Protein AF-A0A2T2WDT9-F1 (afdb_monomer_lite)

Sequence (96 aa):
DEFLIVLSDIHSYAELRHRLNRFKLTVLSPVQVPPLPSPFPLKGSLGLTLYPLDAGHAEPERLISHADEALYIAKRHKQERRPWWHIYSMPSSPAP

pLDDT: mean 85.86, std 13.3, range [40.41, 96.69]

Foldseek 3Di:
DDDDDDDPDDPDPVSVVVVVVVVCCPPQPFDDDPPDPDGHGRAAAWFAEDPPPHPVDDDVVSRVVQRVVQRVVLVVCVVPPDDSYGYGDDPDDPDD

InterPro domains:
  IPR000160 GGDEF domain [PF00990] (1-80)
  IPR000160 GGDEF domain [PS50887] (1-90)
  IPR029787 Nucleotide cyclase [SSF55073] (1-81)
  IPR043128 Reverse transcriptase/Diguanylate cyclase domain [G3DSA:3.30.70.270] (1-83)

Organism: Sulfobacillus thermosulfidooxidans (NCBI:txid28034)

Structure (mmCIF, N/CA/C/O backbone):
data_AF-A0A2T2WDT9-F1
#
_entry.id   AF-A0A2T2WDT9-F1
#
loop_
_atom_site.group_PDB
_atom_site.id
_atom_site.type_symbol
_atom_site.label_atom_id
_atom_site.label_alt_id
_atom_site.label_comp_id
_atom_site.label_asym_id
_atom_site.label_entity_id
_atom_site.label_seq_id
_atom_site.pdbx_PDB_ins_code
_atom_site.Cartn_x
_atom_site.Cartn_y
_atom_site.Cartn_z
_atom_site.occupancy
_atom_site.B_iso_or_equiv
_atom_site.auth_seq_id
_atom_site.auth_comp_id
_atom_site.auth_asym_id
_atom_site.auth_atom_id
_atom_site.pdbx_PDB_model_num
ATOM 1 N N . ASP A 1 1 ? 2.903 -3.812 15.375 1.00 76.69 1 ASP A N 1
ATOM 2 C CA . ASP A 1 1 ? 1.780 -3.194 14.627 1.00 76.69 1 ASP A CA 1
ATOM 3 C C . ASP A 1 1 ? 2.146 -2.955 13.158 1.00 76.69 1 ASP A C 1
ATOM 5 O O . ASP A 1 1 ? 1.541 -2.114 12.501 1.00 76.69 1 ASP A O 1
ATOM 9 N N . GLU A 1 2 ? 3.088 -3.729 12.613 1.00 88.31 2 GLU A N 1
ATOM 10 C CA . GLU A 1 2 ? 3.619 -3.535 11.265 1.00 88.31 2 GLU A CA 1
ATOM 11 C C . GLU A 1 2 ? 3.323 -4.773 10.423 1.00 88.31 2 GLU A C 1
ATOM 13 O O . GLU A 1 2 ? 3.385 -5.903 10.911 1.00 88.31 2 GLU A O 1
ATOM 18 N N . PHE A 1 3 ? 2.944 -4.541 9.171 1.00 91.56 3 PHE A N 1
ATOM 19 C CA . PHE A 1 3 ? 2.515 -5.569 8.233 1.00 91.56 3 PHE A CA 1
ATOM 20 C C . PHE A 1 3 ? 3.195 -5.321 6.890 1.00 91.56 3 PHE A C 1
ATOM 22 O O . PHE A 1 3 ? 3.262 -4.178 6.435 1.00 91.56 3 PHE A O 1
ATOM 29 N N . LEU A 1 4 ? 3.643 -6.394 6.240 1.00 92.75 4 LEU A N 1
ATOM 30 C CA . LEU A 1 4 ? 4.132 -6.360 4.867 1.00 92.75 4 LEU A CA 1
ATOM 31 C C . LEU A 1 4 ? 3.033 -6.855 3.925 1.00 92.75 4 LEU A C 1
ATOM 33 O O . LEU A 1 4 ? 2.393 -7.873 4.188 1.00 92.75 4 LEU A O 1
ATOM 37 N N . ILE A 1 5 ? 2.819 -6.135 2.825 1.00 92.06 5 ILE A N 1
ATOM 38 C CA . ILE A 1 5 ? 1.817 -6.472 1.813 1.00 92.06 5 ILE A CA 1
ATOM 39 C C . ILE A 1 5 ? 2.493 -6.437 0.451 1.00 92.06 5 ILE A C 1
ATOM 41 O O . ILE A 1 5 ? 3.102 -5.435 0.085 1.00 92.06 5 ILE A O 1
ATOM 45 N N . VAL A 1 6 ? 2.339 -7.515 -0.314 1.00 92.19 6 VAL A N 1
ATOM 46 C CA . VAL A 1 6 ? 2.779 -7.580 -1.708 1.00 92.19 6 VAL A CA 1
ATOM 47 C C . VAL A 1 6 ? 1.558 -7.397 -2.600 1.00 92.19 6 VAL A C 1
ATOM 49 O O . VAL A 1 6 ? 0.600 -8.163 -2.519 1.00 92.19 6 VAL A O 1
ATOM 52 N N . LEU A 1 7 ? 1.582 -6.360 -3.435 1.00 91.12 7 LEU A N 1
ATOM 53 C CA . LEU A 1 7 ? 0.546 -6.095 -4.430 1.00 91.12 7 LEU A CA 1
ATOM 54 C C . LEU A 1 7 ? 1.084 -6.479 -5.808 1.00 91.12 7 LEU A C 1
ATOM 56 O O . LEU A 1 7 ? 1.991 -5.824 -6.317 1.00 91.12 7 LEU A O 1
ATOM 60 N N . SER A 1 8 ? 0.524 -7.529 -6.403 1.00 90.38 8 SER A N 1
ATOM 61 C CA . SER A 1 8 ? 0.824 -7.938 -7.776 1.00 90.38 8 SER A CA 1
ATOM 62 C C . SER A 1 8 ? -0.132 -7.290 -8.782 1.00 90.38 8 SER A C 1
ATOM 64 O O . SER A 1 8 ? -1.165 -6.712 -8.415 1.00 90.38 8 SER A O 1
ATOM 66 N N . ASP A 1 9 ? 0.225 -7.409 -10.062 1.00 89.94 9 ASP A N 1
ATOM 67 C CA . ASP A 1 9 ? -0.642 -7.067 -11.196 1.00 89.94 9 ASP A CA 1
ATOM 68 C C . ASP A 1 9 ? -1.103 -5.606 -11.157 1.00 89.94 9 ASP A C 1
ATOM 70 O O . ASP A 1 9 ? -2.290 -5.292 -11.247 1.00 89.94 9 ASP A O 1
ATOM 74 N N . ILE A 1 10 ? -0.135 -4.714 -10.932 1.00 91.50 10 ILE A N 1
ATOM 75 C CA . ILE A 1 10 ? -0.303 -3.263 -10.974 1.00 91.50 10 ILE A CA 1
ATOM 76 C C . ILE A 1 10 ? 0.317 -2.763 -12.272 1.00 91.50 10 ILE A C 1
ATOM 78 O O . ILE A 1 10 ? 1.533 -2.811 -12.444 1.00 91.50 10 ILE A O 1
ATOM 82 N N . HIS A 1 11 ? -0.514 -2.253 -13.176 1.00 89.50 11 HIS A N 1
ATOM 83 C CA . HIS A 1 11 ? -0.077 -1.855 -14.515 1.00 89.50 11 HIS A CA 1
ATOM 84 C C . HIS A 1 11 ? 0.085 -0.339 -14.669 1.00 89.50 11 HIS A C 1
ATOM 86 O O . HIS A 1 11 ? 0.603 0.134 -15.679 1.00 89.50 11 HIS A O 1
ATOM 92 N N . SER A 1 12 ? -0.358 0.452 -13.685 1.00 91.06 12 SER A N 1
ATOM 93 C CA . SER A 1 12 ? -0.192 1.908 -13.694 1.00 91.06 12 SER A CA 1
ATOM 94 C C . SER A 1 12 ? -0.258 2.533 -12.297 1.00 91.06 12 SER A C 1
ATOM 96 O O . SER A 1 12 ? -0.874 1.996 -11.374 1.00 91.06 12 SER A O 1
ATOM 98 N N . TYR A 1 13 ? 0.290 3.744 -12.158 1.00 89.88 13 TYR A N 1
ATOM 99 C CA . TYR A 1 13 ? 0.137 4.556 -10.944 1.00 89.88 13 TYR A CA 1
ATOM 100 C C . TYR A 1 13 ? -1.325 4.910 -10.636 1.00 89.88 13 TYR A C 1
ATOM 102 O O . TYR A 1 13 ? -1.708 5.013 -9.468 1.00 89.88 13 TYR A O 1
ATOM 110 N N . ALA A 1 14 ? -2.155 5.100 -11.666 1.00 92.94 14 ALA A N 1
ATOM 111 C CA . ALA A 1 14 ? -3.576 5.394 -11.494 1.00 92.94 14 ALA A CA 1
ATOM 112 C C . ALA A 1 14 ? -4.311 4.205 -10.857 1.00 92.94 14 ALA A C 1
ATOM 114 O O . ALA A 1 14 ? -5.062 4.379 -9.893 1.00 92.94 14 ALA A O 1
ATOM 115 N N . GLU A 1 15 ? -4.034 2.997 -11.349 1.00 94.38 15 GLU A N 1
ATOM 116 C CA . GLU A 1 15 ? -4.550 1.755 -10.784 1.00 94.38 15 GLU A CA 1
ATOM 117 C C . GLU A 1 15 ? -4.076 1.550 -9.343 1.00 94.38 15 GLU A C 1
ATOM 119 O O . GLU A 1 15 ? -4.899 1.299 -8.458 1.00 94.38 15 GLU A O 1
ATOM 124 N N . LEU A 1 16 ? -2.774 1.723 -9.087 1.00 93.44 16 LEU A N 1
ATOM 125 C CA . LEU A 1 16 ? -2.206 1.641 -7.743 1.00 93.44 16 LEU A CA 1
ATOM 126 C C . LEU A 1 16 ? -2.955 2.567 -6.782 1.00 93.44 16 LEU A C 1
ATOM 128 O O . LEU A 1 16 ? -3.457 2.130 -5.749 1.00 93.44 16 LEU A O 1
ATOM 132 N N . ARG A 1 17 ? -3.101 3.844 -7.147 1.00 92.44 17 ARG A N 1
ATOM 133 C CA . ARG A 1 17 ? -3.800 4.837 -6.326 1.00 92.44 17 ARG A CA 1
ATOM 134 C C . ARG A 1 17 ? -5.259 4.454 -6.080 1.00 92.44 17 ARG A C 1
ATOM 136 O O . ARG A 1 17 ? -5.750 4.639 -4.965 1.00 92.44 17 ARG A O 1
ATOM 143 N N . HIS A 1 18 ? -5.952 3.911 -7.080 1.00 93.56 18 HIS A N 1
ATOM 144 C CA . HIS A 1 18 ? -7.322 3.432 -6.914 1.00 93.56 18 HIS A CA 1
ATOM 145 C C . HIS A 1 18 ? -7.402 2.265 -5.916 1.00 93.56 18 HIS A C 1
ATOM 147 O O . HIS A 1 18 ? -8.201 2.312 -4.976 1.00 93.56 18 HIS A O 1
ATOM 153 N N . ARG A 1 19 ? -6.535 1.254 -6.061 1.00 93.69 19 ARG A N 1
ATOM 154 C CA . ARG A 1 19 ? -6.470 0.105 -5.143 1.00 93.69 19 ARG A CA 1
ATOM 155 C C . ARG A 1 19 ? -6.106 0.537 -3.720 1.00 93.69 19 ARG A C 1
ATOM 157 O O . ARG A 1 19 ? -6.769 0.109 -2.780 1.00 93.69 19 ARG A O 1
ATOM 164 N N . LEU A 1 20 ? -5.148 1.450 -3.553 1.00 93.31 20 LEU A N 1
ATOM 165 C CA . LEU A 1 20 ? -4.763 2.004 -2.248 1.00 93.31 20 LEU A CA 1
ATOM 166 C C . LEU A 1 20 ? -5.896 2.784 -1.575 1.00 93.31 20 LEU A C 1
ATOM 168 O O . LEU A 1 20 ? -6.065 2.695 -0.361 1.00 93.31 20 LEU A O 1
ATOM 172 N N . ASN A 1 21 ? -6.691 3.535 -2.339 1.00 91.38 21 ASN A N 1
ATOM 173 C CA . ASN A 1 21 ? -7.855 4.234 -1.794 1.00 91.38 21 ASN A CA 1
ATOM 174 C C . ASN A 1 21 ? -8.913 3.250 -1.289 1.00 91.38 21 ASN A C 1
ATOM 176 O O . ASN A 1 21 ? -9.433 3.435 -0.191 1.00 91.38 21 ASN A O 1
ATOM 180 N N . ARG A 1 22 ? -9.200 2.186 -2.049 1.00 92.44 22 ARG A N 1
ATOM 181 C CA . ARG A 1 22 ? -10.101 1.120 -1.590 1.00 92.44 22 ARG A CA 1
ATOM 182 C C . ARG A 1 22 ? -9.555 0.421 -0.348 1.00 92.44 22 ARG A C 1
ATOM 184 O O . ARG A 1 22 ? -10.278 0.276 0.630 1.00 92.44 22 ARG A O 1
ATOM 191 N N . PHE A 1 23 ? -8.274 0.061 -0.368 1.00 91.94 23 PHE A N 1
ATOM 192 C CA . PHE A 1 23 ? -7.596 -0.581 0.752 1.00 91.94 23 PHE A CA 1
ATOM 193 C C . PHE A 1 23 ? -7.685 0.266 2.026 1.00 91.94 23 PHE A C 1
ATOM 195 O O . PHE A 1 23 ? -8.064 -0.251 3.072 1.00 91.94 23 PHE A O 1
ATOM 202 N N . LYS A 1 24 ? -7.458 1.584 1.920 1.00 91.81 24 LYS A N 1
ATOM 203 C CA . LYS A 1 24 ? -7.616 2.542 3.024 1.00 91.81 24 LYS A CA 1
ATOM 204 C C . LYS A 1 24 ? -8.988 2.449 3.685 1.00 91.81 24 LYS A C 1
ATOM 206 O O . LYS A 1 24 ? -9.067 2.412 4.908 1.00 91.81 24 LYS A O 1
ATOM 211 N N . LEU A 1 25 ? -10.053 2.473 2.879 1.00 91.62 25 LEU A N 1
ATOM 212 C CA . LEU A 1 25 ? -11.430 2.490 3.379 1.00 91.62 25 LEU A CA 1
ATOM 213 C C . LEU A 1 25 ? -11.752 1.232 4.184 1.00 91.62 25 LEU A C 1
ATOM 215 O O . LEU A 1 25 ? -12.509 1.307 5.145 1.00 91.62 25 LEU A O 1
ATOM 219 N N . THR A 1 26 ? -11.155 0.102 3.811 1.00 92.00 26 THR A N 1
ATOM 220 C CA . THR A 1 26 ? -11.318 -1.161 4.526 1.00 92.00 26 THR A CA 1
ATOM 221 C C . THR A 1 26 ? -10.440 -1.228 5.773 1.00 92.00 26 THR A C 1
ATOM 223 O O . THR A 1 26 ? -10.944 -1.482 6.856 1.00 92.00 26 THR A O 1
ATOM 226 N N . VAL A 1 27 ? -9.132 -0.988 5.660 1.00 90.19 27 VAL A N 1
ATOM 227 C CA . VAL A 1 27 ? -8.200 -1.230 6.781 1.00 90.19 27 VAL A CA 1
ATOM 228 C C . VAL A 1 27 ? -8.215 -0.156 7.856 1.00 90.19 27 VAL A C 1
ATOM 230 O O . VAL A 1 27 ? -7.811 -0.416 8.984 1.00 90.19 27 VAL A O 1
ATOM 233 N N . LEU A 1 28 ? -8.669 1.053 7.522 1.00 90.88 28 LEU A N 1
ATOM 234 C CA . LEU A 1 28 ? -8.796 2.151 8.479 1.00 90.88 28 LEU A CA 1
ATOM 235 C C . LEU A 1 28 ? -10.248 2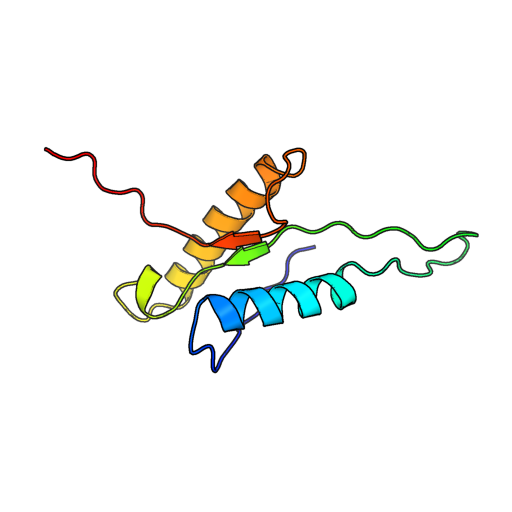.397 8.899 1.00 90.88 28 LEU A C 1
ATOM 237 O O . LEU A 1 28 ? -10.536 3.429 9.509 1.00 90.88 28 LEU A O 1
ATOM 241 N N . SER A 1 29 ? -11.171 1.482 8.582 1.00 93.19 29 SER A N 1
ATOM 242 C CA . SER A 1 29 ? -12.528 1.570 9.112 1.00 93.19 29 SER A CA 1
ATOM 243 C C . SER A 1 29 ? -12.492 1.456 10.642 1.00 93.19 29 SER A C 1
ATOM 245 O O . SER A 1 29 ? -11.767 0.599 11.154 1.00 93.19 29 SER A O 1
ATOM 247 N N . PRO A 1 30 ? -13.259 2.273 11.384 1.00 94.88 30 PRO A N 1
ATOM 248 C CA . PRO A 1 30 ? -13.359 2.135 12.831 1.00 94.88 30 PRO A CA 1
ATOM 249 C C . PRO A 1 30 ? -13.784 0.722 13.242 1.00 94.88 30 PRO A C 1
ATOM 251 O O . PRO A 1 30 ? -14.660 0.129 12.613 1.00 94.88 30 PRO A O 1
ATOM 254 N N . VAL A 1 31 ? -13.182 0.197 14.307 1.00 94.81 31 VAL A N 1
ATOM 255 C CA . VAL A 1 31 ? -13.427 -1.175 14.776 1.00 94.81 31 VAL A CA 1
ATOM 256 C C . VAL A 1 31 ? -14.186 -1.145 16.093 1.00 94.81 31 VAL A C 1
ATOM 258 O O . VAL A 1 31 ? -13.851 -0.379 16.996 1.00 94.81 31 VAL A O 1
ATOM 261 N N . GLN A 1 32 ? -15.209 -1.989 16.221 1.00 96.69 32 GLN A N 1
ATOM 262 C CA . GLN A 1 32 ? -15.925 -2.148 17.481 1.00 96.69 32 GLN A CA 1
ATOM 263 C C . GLN A 1 32 ? -15.054 -2.931 18.467 1.00 96.69 32 GLN A C 1
ATOM 265 O O . GLN A 1 32 ? -14.746 -4.098 18.236 1.00 96.69 32 GLN A O 1
ATOM 270 N N . VAL A 1 33 ? -14.669 -2.293 19.571 1.00 95.06 33 VAL A N 1
ATOM 271 C CA . VAL A 1 33 ? -13.841 -2.910 20.616 1.00 95.06 33 VAL A CA 1
ATOM 272 C C . VAL A 1 33 ? -14.617 -2.872 21.929 1.00 95.06 33 VAL A C 1
ATOM 274 O O . VAL A 1 33 ? -14.688 -1.817 22.552 1.00 95.06 33 VAL A O 1
ATOM 277 N N . PRO A 1 34 ? -15.235 -3.979 22.373 1.00 93.75 34 PRO A N 1
ATOM 278 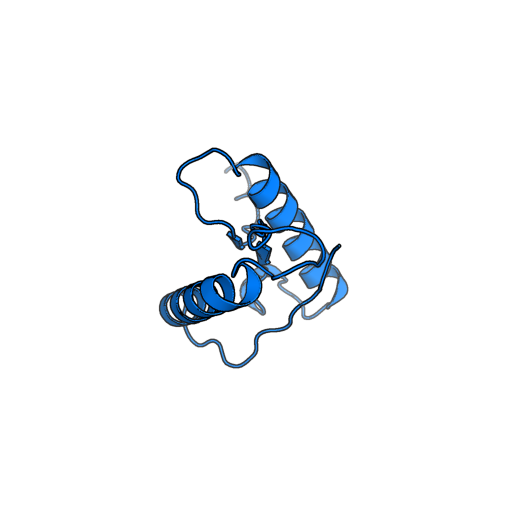C CA . PRO A 1 34 ? -15.892 -4.019 23.674 1.00 93.75 34 PRO A CA 1
ATOM 279 C C . PRO A 1 34 ? -14.907 -3.724 24.823 1.00 93.75 34 PRO A C 1
ATOM 281 O O . PRO A 1 34 ? -13.758 -4.163 24.759 1.00 93.75 34 PRO A O 1
ATOM 284 N N . PRO A 1 35 ? -15.328 -3.012 25.884 1.00 94.38 35 PRO A N 1
ATOM 285 C CA . PRO A 1 35 ? -16.675 -2.496 26.133 1.00 94.38 35 PRO A CA 1
ATOM 286 C C . PRO A 1 35 ? -16.904 -1.070 25.594 1.00 94.38 35 PRO A C 1
ATOM 288 O O . PRO A 1 35 ? -17.825 -0.399 26.053 1.00 94.38 35 PRO A O 1
ATOM 291 N N . LEU A 1 36 ? -16.073 -0.564 24.670 1.00 95.44 36 LEU A N 1
ATOM 292 C CA . LEU A 1 36 ? -16.201 0.815 24.199 1.00 95.44 36 LEU A CA 1
ATOM 293 C C . LEU A 1 36 ? -17.591 1.051 23.579 1.00 95.44 36 LEU A C 1
ATOM 295 O O . LEU A 1 36 ? -18.019 0.279 22.717 1.00 95.44 36 LEU A O 1
ATOM 299 N N . PRO A 1 37 ? -18.293 2.125 23.980 1.00 94.06 37 PRO A N 1
ATOM 300 C CA . PRO A 1 37 ? -19.637 2.420 23.487 1.00 94.06 37 PRO A CA 1
ATOM 301 C C . PRO A 1 37 ? -19.642 2.893 22.027 1.00 94.06 37 PRO A C 1
ATOM 303 O O . PRO A 1 37 ? -20.687 2.885 21.384 1.00 94.06 37 PRO A O 1
ATOM 306 N N . SER A 1 38 ? -18.488 3.304 21.498 1.00 95.81 38 SER A N 1
ATOM 307 C CA . SER A 1 38 ? -18.316 3.739 20.116 1.00 95.81 38 SER A CA 1
ATOM 308 C C . SER A 1 38 ? -17.158 2.997 19.434 1.00 95.81 38 SER A C 1
ATOM 310 O O . SER A 1 38 ? -16.205 2.591 20.109 1.00 95.81 38 SER A O 1
ATOM 312 N N . PRO A 1 39 ? -17.208 2.829 18.097 1.00 96.12 39 PRO A N 1
ATOM 313 C CA . PRO A 1 39 ? -16.109 2.246 17.338 1.00 96.12 39 PRO A CA 1
ATOM 314 C C . PRO A 1 39 ? -14.805 3.028 17.515 1.00 96.12 39 PRO A C 1
ATOM 316 O O . PRO A 1 39 ? -14.775 4.256 17.402 1.00 96.12 39 PRO A O 1
ATOM 319 N N . PHE A 1 40 ? -13.708 2.310 17.742 1.00 94.62 40 PHE A N 1
ATOM 320 C CA . PHE A 1 40 ? -12.383 2.891 17.887 1.00 94.62 40 PHE A CA 1
ATOM 321 C C . PHE A 1 40 ? -11.826 3.292 16.509 1.00 94.62 40 PHE A C 1
ATOM 323 O O . PHE A 1 40 ? -11.714 2.434 15.626 1.00 94.62 40 PHE A O 1
ATOM 330 N N . PRO A 1 41 ? -11.474 4.572 16.284 1.00 91.62 41 PRO A N 1
ATOM 331 C CA . PRO A 1 41 ? -10.959 5.018 14.997 1.00 91.62 41 PRO A CA 1
ATOM 332 C C . PRO A 1 41 ? -9.538 4.497 14.762 1.00 91.62 41 PRO A C 1
ATOM 334 O O . PRO A 1 41 ? -8.642 4.705 15.581 1.00 91.62 41 PRO A O 1
ATOM 337 N N . LEU A 1 42 ? -9.307 3.885 13.601 1.00 90.38 42 LEU A N 1
ATOM 338 C CA . LEU A 1 42 ? -7.978 3.445 13.187 1.00 90.38 42 LEU A CA 1
ATOM 339 C C . LEU A 1 42 ? -7.258 4.529 12.379 1.00 90.38 42 LEU A C 1
ATOM 341 O O . LEU A 1 42 ? -7.846 5.243 11.564 1.00 90.38 42 LEU A O 1
ATOM 345 N N . LYS A 1 43 ? -5.947 4.640 12.594 1.00 88.81 43 LYS A N 1
ATOM 346 C CA . LYS A 1 43 ? -5.042 5.468 11.792 1.00 88.81 43 LYS A CA 1
ATOM 347 C C . LYS A 1 43 ? -3.865 4.609 11.364 1.00 88.81 43 LYS A C 1
ATOM 349 O O . LYS A 1 43 ? -3.356 3.828 12.157 1.00 88.81 43 LYS A O 1
ATOM 354 N N . GLY A 1 44 ? -3.401 4.805 10.138 1.00 88.88 44 GLY A N 1
ATOM 355 C CA . GLY A 1 44 ? -2.264 4.072 9.599 1.00 88.88 44 GLY A CA 1
ATOM 356 C C . GLY A 1 44 ? -1.420 4.940 8.683 1.00 88.88 44 GLY A C 1
ATOM 357 O O . GLY A 1 44 ? -1.871 5.984 8.207 1.00 88.88 44 GLY A O 1
ATOM 358 N N . SER A 1 45 ? -0.196 4.481 8.459 1.00 92.69 45 SER A N 1
ATOM 359 C CA . SER A 1 45 ? 0.692 4.966 7.407 1.00 92.69 45 SER A CA 1
ATOM 360 C C . SER A 1 45 ? 1.151 3.779 6.580 1.00 92.69 45 SER A C 1
ATOM 362 O O . SER A 1 45 ? 1.223 2.669 7.103 1.00 92.69 45 SER A O 1
ATOM 364 N N . LEU A 1 46 ? 1.468 4.022 5.314 1.00 94.12 46 LEU A N 1
ATOM 365 C CA . LEU A 1 46 ? 1.943 2.993 4.399 1.00 94.12 46 LEU A CA 1
ATOM 366 C C . LEU A 1 46 ? 3.167 3.494 3.628 1.00 94.12 46 LEU A C 1
ATOM 368 O O . LEU A 1 46 ? 3.136 4.568 3.032 1.00 94.12 46 LEU A O 1
ATOM 372 N N . GLY A 1 47 ? 4.238 2.714 3.636 1.00 95.06 47 GLY A N 1
ATOM 373 C CA . GLY A 1 47 ? 5.366 2.899 2.733 1.00 95.06 47 GLY A CA 1
ATOM 374 C C . GLY A 1 47 ? 5.263 1.927 1.569 1.00 95.06 47 GLY A C 1
ATOM 375 O O . GLY A 1 47 ? 4.816 0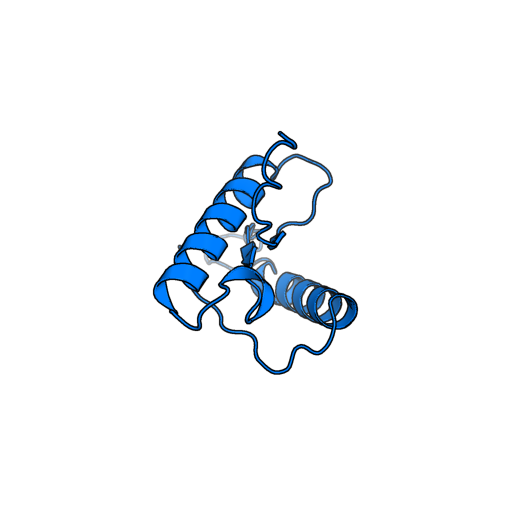.794 1.744 1.00 95.06 47 GLY A O 1
ATOM 376 N N . LEU A 1 48 ? 5.605 2.389 0.373 1.00 94.88 48 LEU A N 1
ATOM 377 C CA . LEU A 1 48 ? 5.494 1.622 -0.861 1.00 94.88 48 LEU A CA 1
ATOM 378 C C . LEU A 1 48 ? 6.832 1.625 -1.585 1.00 94.88 48 LEU A C 1
ATOM 380 O O . LEU A 1 48 ? 7.496 2.653 -1.662 1.00 94.88 48 LEU A O 1
ATOM 384 N N . THR A 1 49 ? 7.156 0.488 -2.177 1.00 93.81 49 THR A N 1
ATOM 385 C CA . THR A 1 49 ? 8.245 0.305 -3.136 1.00 93.81 49 THR A CA 1
ATOM 386 C C . THR A 1 49 ? 7.654 -0.337 -4.388 1.00 93.81 49 THR A C 1
ATOM 388 O O . THR A 1 49 ? 6.699 -1.116 -4.294 1.00 93.81 49 THR A O 1
ATOM 391 N N . LEU A 1 50 ? 8.173 0.001 -5.561 1.00 91.12 50 LEU A N 1
ATOM 392 C CA . LEU A 1 50 ? 7.686 -0.465 -6.851 1.00 91.12 50 LEU A CA 1
ATOM 393 C C . LEU A 1 50 ? 8.758 -1.302 -7.530 1.00 91.12 50 LEU A C 1
ATOM 395 O O . LEU A 1 50 ? 9.782 -0.799 -7.979 1.00 91.12 50 LEU A O 1
ATOM 399 N N . TYR A 1 51 ? 8.498 -2.592 -7.680 1.00 88.19 51 TYR A N 1
ATOM 400 C CA . TYR A 1 51 ? 9.305 -3.437 -8.547 1.00 88.19 51 TYR A CA 1
ATOM 401 C C . TYR A 1 51 ? 8.811 -3.326 -10.004 1.00 88.19 51 TYR A C 1
ATOM 403 O O . TYR A 1 51 ? 7.597 -3.342 -10.224 1.00 88.19 51 TYR A O 1
ATOM 411 N N . PRO A 1 52 ? 9.703 -3.244 -11.010 1.00 85.88 52 PRO A N 1
ATOM 412 C CA . PRO A 1 52 ? 11.171 -3.230 -10.917 1.00 85.88 52 PRO A CA 1
ATOM 413 C C . PRO A 1 52 ? 11.800 -1.832 -10.753 1.00 85.88 52 PRO A C 1
ATOM 415 O O . PRO A 1 52 ? 13.023 -1.724 -10.719 1.00 85.88 52 PRO A O 1
ATOM 418 N N . LEU A 1 53 ? 10.991 -0.772 -10.667 1.00 83.56 53 LEU A N 1
ATOM 419 C CA . LEU A 1 53 ? 11.434 0.626 -10.745 1.00 83.56 53 LEU A CA 1
ATOM 420 C C . LEU A 1 53 ? 12.407 1.046 -9.630 1.00 83.56 53 LEU A C 1
ATOM 422 O O . LEU A 1 53 ? 13.360 1.771 -9.900 1.00 83.56 53 LEU A O 1
ATOM 426 N N . ASP A 1 54 ? 12.195 0.568 -8.405 1.00 77.44 54 ASP A N 1
ATOM 427 C CA . ASP A 1 54 ? 12.852 1.096 -7.205 1.00 77.44 54 ASP A CA 1
ATOM 428 C C . ASP A 1 54 ? 14.032 0.253 -6.708 1.00 77.44 54 ASP A C 1
ATOM 430 O O . ASP A 1 54 ? 14.721 0.672 -5.783 1.00 77.44 54 ASP A O 1
ATOM 434 N N . ALA A 1 55 ? 14.294 -0.925 -7.282 1.00 64.12 55 ALA A N 1
ATOM 435 C CA . ALA A 1 55 ? 15.343 -1.818 -6.774 1.00 64.12 55 ALA A CA 1
ATOM 436 C C . ALA A 1 55 ? 16.507 -2.060 -7.743 1.00 64.12 55 ALA A C 1
ATOM 438 O O . ALA A 1 55 ? 17.577 -2.459 -7.286 1.00 64.12 55 ALA A O 1
ATOM 439 N N . GLY A 1 56 ? 16.358 -1.808 -9.052 1.00 59.59 56 GLY A N 1
ATOM 440 C CA . GLY A 1 56 ? 17.383 -2.073 -10.083 1.00 59.59 56 GLY A CA 1
ATOM 441 C C . GLY A 1 56 ? 17.750 -3.561 -10.270 1.00 59.59 56 GLY A C 1
ATOM 442 O O . GLY A 1 56 ? 18.020 -3.996 -11.384 1.00 59.59 56 GLY A O 1
ATOM 443 N N . HIS A 1 57 ? 17.679 -4.354 -9.199 1.00 57.84 57 HIS A N 1
ATOM 444 C CA . HIS A 1 57 ? 17.872 -5.793 -9.094 1.00 57.84 57 HIS A CA 1
ATOM 445 C C . HIS A 1 57 ? 16.817 -6.374 -8.137 1.00 57.84 57 HIS A C 1
ATOM 447 O O . HIS A 1 57 ? 16.341 -5.696 -7.231 1.00 57.84 57 HIS A O 1
ATOM 453 N N . ALA A 1 58 ? 16.425 -7.629 -8.356 1.00 64.88 58 ALA A N 1
ATOM 454 C CA . ALA A 1 58 ? 15.247 -8.269 -7.761 1.00 64.88 58 ALA A CA 1
ATOM 455 C C . ALA A 1 58 ? 15.407 -8.729 -6.295 1.00 64.88 58 ALA A C 1
ATOM 457 O O . ALA A 1 58 ? 14.753 -9.688 -5.896 1.00 64.88 58 ALA A O 1
ATOM 458 N N . GLU A 1 59 ? 16.272 -8.090 -5.504 1.00 85.62 59 GLU A N 1
ATOM 459 C CA . GLU A 1 59 ? 16.514 -8.481 -4.109 1.00 85.62 59 GLU A CA 1
ATOM 460 C C . GLU A 1 59 ? 15.328 -8.072 -3.217 1.00 85.62 59 GLU A C 1
ATOM 462 O O . GLU A 1 59 ? 15.068 -6.871 -3.053 1.00 85.62 59 GLU A O 1
ATOM 467 N N . PRO A 1 60 ? 14.590 -9.034 -2.630 1.00 87.00 60 PRO A N 1
ATOM 468 C CA . PRO A 1 60 ? 13.422 -8.737 -1.803 1.00 87.00 60 PRO A CA 1
ATOM 469 C C . PRO A 1 60 ? 13.747 -7.873 -0.580 1.00 87.00 60 PRO A C 1
ATOM 471 O O . PRO A 1 60 ? 12.956 -7.010 -0.202 1.00 87.00 60 PRO A O 1
ATOM 474 N N . GLU A 1 61 ? 14.923 -8.056 0.018 1.00 90.00 61 GLU A N 1
ATOM 475 C CA . GLU A 1 61 ? 15.373 -7.322 1.201 1.00 90.00 61 GLU A CA 1
ATOM 476 C C . GLU A 1 61 ? 15.491 -5.821 0.914 1.00 90.00 61 GLU A C 1
ATOM 478 O O . GLU A 1 61 ? 15.079 -4.992 1.728 1.00 90.00 61 GLU A O 1
ATOM 483 N N . ARG A 1 62 ? 15.979 -5.457 -0.278 1.00 89.31 62 ARG A N 1
ATOM 484 C CA . ARG A 1 62 ? 16.086 -4.055 -0.702 1.00 89.31 62 ARG A CA 1
ATOM 485 C C . ARG A 1 62 ? 14.721 -3.417 -0.910 1.00 89.31 62 ARG A C 1
ATOM 487 O O . ARG A 1 62 ? 14.510 -2.284 -0.485 1.00 89.31 62 ARG A O 1
ATOM 494 N N . LEU A 1 63 ? 13.780 -4.149 -1.509 1.00 91.06 63 LEU A N 1
ATOM 495 C CA . LEU A 1 63 ? 12.396 -3.690 -1.651 1.00 91.06 63 LEU A CA 1
ATOM 496 C C . LEU A 1 63 ? 11.786 -3.387 -0.275 1.00 91.06 63 LEU A C 1
ATOM 498 O O . LEU A 1 63 ? 11.220 -2.312 -0.074 1.00 91.06 63 LEU A O 1
ATOM 502 N N . ILE A 1 64 ? 11.954 -4.294 0.689 1.00 92.75 64 ILE A N 1
ATOM 503 C CA . ILE A 1 64 ? 11.436 -4.107 2.049 1.00 92.75 64 ILE A CA 1
ATOM 504 C C . ILE A 1 64 ? 12.081 -2.885 2.721 1.00 92.75 64 ILE A C 1
ATOM 506 O O . ILE A 1 64 ? 11.355 -2.059 3.271 1.00 92.75 64 ILE A O 1
ATOM 510 N N . SER A 1 65 ? 13.404 -2.719 2.619 1.00 92.94 65 SER A N 1
ATOM 511 C CA . SER A 1 65 ? 14.108 -1.547 3.166 1.00 92.94 65 SER A CA 1
ATOM 512 C C . SER A 1 65 ? 13.581 -0.231 2.584 1.00 92.94 65 SER A C 1
ATOM 514 O O . SER A 1 65 ? 13.255 0.694 3.322 1.00 92.94 65 SER A O 1
ATOM 516 N N . HIS A 1 66 ? 13.408 -0.157 1.262 1.00 93.12 66 HIS A N 1
ATOM 517 C CA . HIS A 1 66 ? 12.867 1.033 0.596 1.00 93.12 66 HIS A CA 1
ATOM 518 C C . HIS A 1 66 ? 11.418 1.332 1.013 1.00 93.12 66 HIS A C 1
ATOM 520 O O . HIS A 1 66 ? 11.039 2.493 1.192 1.00 93.12 66 HIS A O 1
ATOM 526 N N . ALA A 1 67 ? 10.595 0.293 1.189 1.00 94.31 67 ALA A N 1
ATOM 527 C CA . ALA A 1 67 ? 9.238 0.457 1.696 1.00 94.31 67 ALA A CA 1
ATOM 528 C C . ALA A 1 67 ? 9.239 0.997 3.136 1.00 94.31 67 ALA A C 1
ATOM 530 O O . ALA A 1 67 ? 8.415 1.854 3.455 1.00 94.31 67 ALA A O 1
ATOM 531 N N . ASP A 1 68 ? 10.170 0.561 3.987 1.00 94.25 68 ASP A N 1
ATOM 532 C CA . ASP A 1 68 ? 10.295 1.077 5.353 1.00 94.25 68 ASP A CA 1
ATOM 533 C C . ASP A 1 68 ? 10.750 2.548 5.385 1.00 94.25 68 ASP A C 1
ATOM 535 O O . ASP A 1 68 ? 10.144 3.383 6.064 1.00 94.25 68 ASP A O 1
ATOM 539 N N . GLU A 1 69 ? 11.724 2.925 4.552 1.00 94.00 69 GLU A N 1
ATOM 540 C CA . GLU A 1 69 ? 12.141 4.326 4.392 1.00 94.00 69 GLU A CA 1
ATOM 541 C C . GLU A 1 69 ? 10.966 5.222 3.967 1.00 94.00 69 GLU A C 1
ATOM 543 O O . GLU A 1 69 ? 10.724 6.291 4.543 1.00 94.00 69 GLU A O 1
ATOM 548 N N . ALA A 1 70 ? 10.167 4.762 3.001 1.00 94.31 70 ALA A N 1
ATOM 549 C CA . ALA A 1 70 ? 8.966 5.468 2.576 1.00 94.31 70 ALA A CA 1
ATOM 550 C C . ALA A 1 70 ? 7.910 5.542 3.697 1.00 94.31 70 ALA A C 1
ATOM 552 O O . ALA A 1 70 ? 7.255 6.576 3.876 1.00 94.31 70 ALA A O 1
ATOM 553 N N . LEU A 1 71 ? 7.755 4.478 4.492 1.00 94.56 71 LEU A N 1
ATOM 554 C CA . LEU A 1 71 ? 6.843 4.448 5.636 1.00 94.56 71 LEU A CA 1
ATOM 555 C C . LEU A 1 71 ? 7.243 5.489 6.683 1.00 94.56 71 LEU A C 1
ATOM 557 O O . LEU A 1 71 ? 6.370 6.177 7.224 1.00 94.56 71 LEU A O 1
ATOM 561 N N . TYR A 1 72 ? 8.540 5.645 6.949 1.00 92.69 72 TYR A N 1
ATOM 562 C CA . TYR A 1 72 ? 9.042 6.662 7.867 1.00 92.69 72 TYR A CA 1
ATOM 563 C C . TYR A 1 72 ? 8.641 8.075 7.418 1.00 92.69 72 TYR A C 1
ATOM 565 O O . TYR A 1 72 ? 8.100 8.851 8.213 1.00 92.69 72 TYR A O 1
ATOM 573 N N . ILE A 1 73 ? 8.795 8.391 6.128 1.00 91.25 73 ILE A N 1
ATOM 574 C CA . ILE A 1 73 ? 8.353 9.671 5.552 1.00 91.25 73 ILE A CA 1
ATOM 575 C C . ILE A 1 73 ? 6.833 9.838 5.718 1.00 91.25 73 ILE A C 1
ATOM 577 O O . ILE A 1 73 ? 6.367 10.869 6.211 1.00 91.25 73 ILE A O 1
ATOM 581 N N . ALA A 1 74 ? 6.042 8.807 5.401 1.00 91.50 74 ALA A N 1
ATOM 582 C CA . ALA A 1 74 ? 4.589 8.838 5.582 1.00 91.50 74 ALA A CA 1
ATOM 583 C C . ALA A 1 74 ? 4.175 9.055 7.052 1.00 91.50 74 ALA A C 1
ATOM 585 O O . ALA A 1 74 ? 3.206 9.769 7.321 1.00 91.50 74 ALA A O 1
ATOM 586 N N . LYS A 1 75 ? 4.905 8.472 8.017 1.00 89.81 75 LYS A N 1
ATOM 587 C CA . LYS A 1 75 ? 4.673 8.662 9.460 1.00 89.81 75 LYS A CA 1
ATOM 588 C C . LYS A 1 75 ? 4.954 10.114 9.882 1.00 89.81 75 LYS A C 1
ATOM 590 O O . LYS A 1 75 ? 4.175 10.664 10.663 1.00 89.81 75 LYS A O 1
ATOM 595 N N . ARG A 1 76 ? 6.008 10.749 9.350 1.00 86.81 76 ARG A N 1
ATOM 596 C CA . ARG A 1 76 ? 6.395 12.135 9.689 1.00 86.81 76 ARG A CA 1
ATOM 597 C C . ARG A 1 76 ? 5.409 13.192 9.196 1.00 86.81 76 ARG A C 1
ATOM 599 O O . ARG A 1 76 ? 5.215 14.191 9.878 1.00 86.81 76 ARG A O 1
ATOM 606 N N . HIS A 1 77 ? 4.745 12.955 8.067 1.00 78.06 77 HIS A N 1
ATOM 607 C CA . HIS A 1 77 ? 3.818 13.921 7.467 1.00 78.06 77 HIS A CA 1
ATOM 608 C C . HIS A 1 77 ? 2.332 13.653 7.781 1.00 78.06 77 HIS A C 1
ATOM 610 O O . HIS A 1 77 ? 1.452 14.205 7.122 1.00 78.06 77 HIS A O 1
ATOM 616 N N . LYS A 1 78 ? 2.015 12.842 8.806 1.00 66.69 78 LYS A N 1
ATOM 617 C CA . LYS A 1 78 ? 0.631 12.470 9.187 1.00 66.69 78 LYS A CA 1
ATOM 618 C C . LYS A 1 78 ? -0.312 13.653 9.464 1.00 66.69 78 LYS A C 1
ATOM 620 O O . LYS A 1 78 ? -1.526 13.473 9.397 1.00 66.69 78 LYS A O 1
ATOM 625 N N . GLN A 1 79 ? 0.219 14.819 9.835 1.00 62.75 79 GLN A N 1
ATOM 626 C CA . GLN A 1 79 ? -0.565 16.023 10.154 1.00 62.75 79 GLN A CA 1
ATOM 627 C C . GLN A 1 79 ? -0.749 16.969 8.958 1.00 62.75 79 GLN A C 1
ATOM 629 O O . GLN A 1 79 ? -1.525 17.920 9.030 1.00 62.75 79 GLN A O 1
ATOM 634 N N . GLU A 1 80 ? -0.061 16.713 7.848 1.00 69.00 80 GLU A N 1
ATOM 635 C CA . GLU A 1 80 ? -0.172 17.513 6.633 1.00 69.00 80 GLU A CA 1
ATOM 636 C C . GLU A 1 80 ? -1.318 16.992 5.752 1.00 69.00 80 GLU A C 1
ATOM 638 O O . GLU A 1 80 ? -1.750 15.847 5.877 1.00 69.00 80 GLU A O 1
ATOM 643 N N . ARG A 1 81 ? -1.7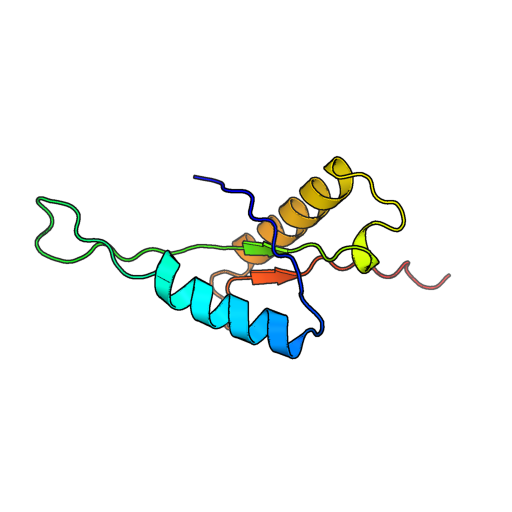96 17.798 4.788 1.00 64.12 81 ARG A N 1
ATOM 644 C CA . ARG A 1 81 ? -2.790 17.384 3.765 1.00 64.12 81 ARG A CA 1
ATOM 645 C C . ARG A 1 81 ? -2.210 16.378 2.748 1.00 64.12 81 ARG A C 1
ATOM 647 O O . ARG A 1 81 ? -2.578 16.392 1.575 1.00 64.12 81 ARG A O 1
ATOM 654 N N . ARG A 1 82 ? -1.266 15.538 3.174 1.00 73.56 82 ARG A N 1
ATOM 655 C CA . ARG A 1 82 ? -0.606 14.513 2.368 1.00 73.56 82 ARG A CA 1
ATOM 656 C C . ARG A 1 82 ? -1.385 13.194 2.417 1.00 73.56 82 ARG A C 1
ATOM 658 O O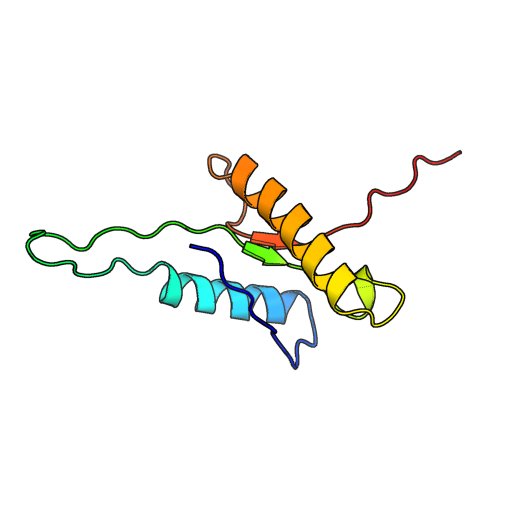 . ARG A 1 82 ? -2.150 12.953 3.355 1.00 73.56 82 ARG A O 1
ATOM 665 N N . PRO A 1 83 ? -1.236 12.329 1.399 1.00 83.25 83 PRO A N 1
ATOM 666 C CA . PRO A 1 83 ? -1.771 10.976 1.464 1.00 83.25 83 PRO A CA 1
ATOM 667 C C . PRO A 1 83 ? -1.169 10.205 2.649 1.00 83.25 83 PRO A C 1
ATOM 669 O O . PRO A 1 83 ? -0.033 10.428 3.048 1.00 83.25 83 PRO A O 1
ATOM 672 N N . TRP A 1 84 ? -1.934 9.250 3.182 1.00 89.12 84 TRP A N 1
ATOM 673 C CA . TRP A 1 84 ? -1.505 8.322 4.242 1.00 89.12 84 TRP A CA 1
ATOM 674 C C . TRP A 1 84 ? -0.413 7.330 3.798 1.00 89.12 84 TRP A C 1
ATOM 676 O O . TRP A 1 84 ? 0.047 6.522 4.601 1.00 89.12 84 TRP A O 1
ATOM 686 N N . TRP A 1 85 ? -0.019 7.384 2.525 1.00 93.38 85 TRP A N 1
ATOM 687 C CA . TRP A 1 85 ? 1.024 6.565 1.933 1.00 93.38 85 TRP A CA 1
ATOM 688 C C . TRP A 1 85 ? 2.116 7.425 1.295 1.00 93.38 85 TRP A C 1
ATOM 690 O O . TRP A 1 85 ? 1.856 8.555 0.879 1.00 93.38 85 TRP A O 1
ATOM 700 N N . HIS A 1 86 ? 3.316 6.866 1.172 1.00 93.81 86 HIS A N 1
ATOM 701 C CA . HIS A 1 86 ? 4.421 7.435 0.404 1.00 93.81 86 HIS A CA 1
ATOM 702 C C . HIS A 1 86 ? 5.036 6.345 -0.477 1.00 93.81 86 HIS A C 1
ATOM 704 O O . HIS A 1 86 ? 5.139 5.199 -0.044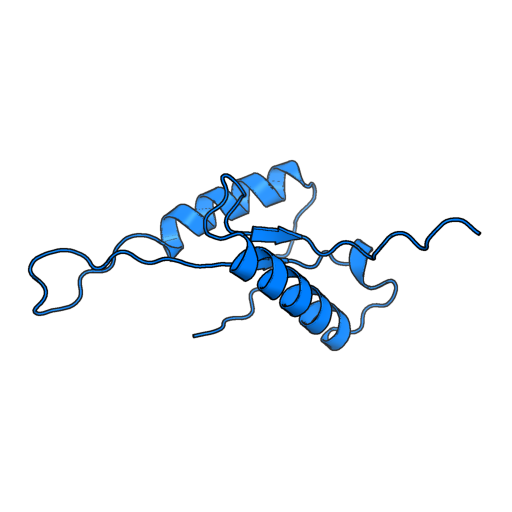 1.00 93.81 86 HIS A O 1
ATOM 710 N N . ILE A 1 87 ? 5.396 6.694 -1.711 1.00 92.94 87 ILE A N 1
ATOM 711 C CA . ILE A 1 87 ? 6.136 5.805 -2.613 1.00 92.94 87 ILE A CA 1
ATOM 712 C C . ILE A 1 87 ? 7.600 6.191 -2.499 1.00 92.94 87 ILE A C 1
ATOM 714 O O . ILE A 1 87 ? 7.912 7.381 -2.525 1.00 92.94 87 ILE A O 1
ATOM 718 N N . TYR A 1 88 ? 8.460 5.193 -2.345 1.00 92.38 88 TYR A N 1
ATOM 719 C CA . TYR A 1 88 ? 9.895 5.376 -2.368 1.00 92.38 88 TYR A CA 1
ATOM 720 C C . TYR A 1 88 ? 10.311 6.108 -3.644 1.00 92.38 88 TYR A C 1
ATOM 722 O O . TYR A 1 88 ? 9.812 5.855 -4.736 1.00 92.38 88 TYR A O 1
ATOM 730 N N . SER A 1 89 ? 11.231 7.042 -3.495 1.00 86.06 89 SER A N 1
ATOM 731 C CA . SER A 1 89 ? 11.903 7.666 -4.620 1.00 86.06 89 SER A CA 1
ATOM 732 C C . SER A 1 89 ? 13.365 7.740 -4.249 1.00 86.06 89 SER A C 1
ATOM 734 O O . SER A 1 89 ? 13.688 8.343 -3.221 1.00 86.06 89 SER A O 1
ATOM 736 N N . MET A 1 90 ? 14.234 7.159 -5.075 1.00 69.12 90 MET A N 1
ATOM 737 C CA . MET A 1 90 ? 15.672 7.371 -4.937 1.00 69.12 90 MET A CA 1
ATOM 738 C C . MET A 1 90 ? 15.911 8.886 -4.870 1.00 69.12 90 MET A C 1
ATOM 740 O O . MET A 1 90 ? 15.389 9.605 -5.733 1.00 69.12 90 MET A O 1
ATOM 744 N N . PRO A 1 91 ? 16.650 9.406 -3.874 1.00 59.12 91 PRO A N 1
ATOM 745 C CA . PRO A 1 91 ? 17.052 10.799 -3.911 1.00 59.12 91 PRO A CA 1
ATOM 746 C C . PRO A 1 91 ? 17.790 11.011 -5.232 1.00 59.12 91 PRO A C 1
ATOM 748 O O . PRO A 1 91 ? 18.767 10.318 -5.523 1.00 59.12 91 PRO A O 1
ATOM 751 N N . SER A 1 92 ? 17.281 11.916 -6.071 1.00 49.34 92 SER A N 1
ATOM 752 C CA . SER A 1 92 ? 17.988 12.331 -7.277 1.00 49.34 92 SER A CA 1
ATOM 753 C C . SER A 1 92 ? 19.386 12.747 -6.840 1.00 49.34 92 SER A C 1
ATOM 755 O O . SER A 1 92 ? 19.497 13.651 -6.006 1.00 49.34 92 SER A O 1
ATOM 757 N N . SER A 1 93 ? 20.423 12.068 -7.345 1.00 40.97 93 SER A N 1
ATOM 758 C CA . SER A 1 93 ? 21.809 12.484 -7.121 1.00 40.97 93 SER A CA 1
ATOM 759 C C . SER A 1 93 ? 21.869 13.997 -7.328 1.00 40.97 93 SER A C 1
ATOM 761 O O . SER A 1 93 ? 21.345 14.454 -8.353 1.00 40.97 93 SER A O 1
ATOM 763 N N . PRO A 1 94 ? 22.426 14.789 -6.391 1.00 41.31 94 PRO A N 1
ATOM 764 C CA . PRO A 1 94 ? 22.675 16.187 -6.690 1.00 41.31 94 PRO A CA 1
ATOM 765 C C . PRO A 1 94 ? 23.471 16.207 -7.996 1.00 41.31 94 PRO A C 1
ATOM 767 O O . PRO A 1 94 ? 24.413 15.423 -8.162 1.00 41.31 94 PRO A O 1
ATOM 770 N N . ALA A 1 95 ? 22.993 16.992 -8.964 1.00 40.41 95 ALA A N 1
ATOM 771 C CA . ALA A 1 95 ? 23.722 17.214 -10.202 1.00 40.41 95 ALA A CA 1
ATOM 772 C C . ALA A 1 95 ? 25.166 17.626 -9.847 1.00 40.41 95 ALA A C 1
ATOM 774 O O . ALA A 1 95 ? 25.334 18.321 -8.838 1.00 40.41 95 ALA A O 1
ATOM 775 N N . PRO A 1 96 ? 26.175 17.144 -10.597 1.00 56.84 96 PRO A N 1
ATOM 776 C CA . PRO A 1 96 ? 27.580 17.426 -10.309 1.00 56.84 96 PRO A CA 1
ATOM 777 C C . PRO A 1 96 ? 27.883 18.927 -10.257 1.00 56.84 96 PRO A C 1
ATOM 779 O O . PRO A 1 96 ? 27.212 19.697 -10.985 1.00 56.84 96 PRO A O 1
#

Radius of gyration: 15.8 Å; chains: 1; bounding box: 47×26×41 Å

Secondary structure (DSSP, 8-state):
------------HHHHHHHHHHHHHHHTS-B--TT-SSPBPP---EEE--TTTTTSS--HHHHHHHHHHHHHHHHHTTTSSS-SEEE--PPP----